Protein AF-A0A0U5F5J5-F1 (afdb_monomer_lite)

Structure (mmCIF, N/CA/C/O backbone):
data_AF-A0A0U5F5J5-F1
#
_entry.id   AF-A0A0U5F5J5-F1
#
loop_
_atom_site.group_PDB
_atom_site.id
_atom_site.type_symbol
_atom_site.label_atom_id
_atom_site.label_alt_id
_atom_site.label_comp_id
_atom_site.label_asym_id
_atom_site.label_entity_id
_atom_site.label_seq_id
_atom_site.pdbx_PDB_ins_code
_atom_site.Cartn_x
_atom_site.Cartn_y
_atom_site.Cartn_z
_atom_site.occupancy
_atom_site.B_iso_or_equiv
_atom_site.auth_seq_id
_atom_site.auth_comp_id
_atom_site.auth_asym_id
_atom_site.auth_atom_id
_atom_site.pdbx_PDB_model_num
ATOM 1 N N . MET A 1 1 ? -34.238 8.893 66.573 1.00 56.16 1 MET A N 1
ATOM 2 C CA . MET A 1 1 ? -34.706 8.486 65.227 1.00 56.16 1 MET A CA 1
ATOM 3 C C . MET A 1 1 ? -33.582 7.727 64.537 1.00 56.16 1 MET A C 1
ATOM 5 O O . MET A 1 1 ? -32.448 8.176 64.627 1.00 56.16 1 MET A O 1
ATOM 9 N N . SER A 1 2 ? -33.858 6.569 63.929 1.00 72.31 2 SER A N 1
ATOM 10 C CA . SER A 1 2 ? -32.829 5.744 63.277 1.00 72.31 2 SER A CA 1
ATOM 11 C C . SER A 1 2 ? -32.601 6.201 61.834 1.00 72.31 2 SER A C 1
ATOM 13 O O . SER A 1 2 ? -33.531 6.196 61.030 1.00 72.31 2 SER A O 1
ATOM 15 N N . TYR A 1 3 ? -31.365 6.581 61.506 1.00 81.81 3 TYR A N 1
ATOM 16 C CA . TYR A 1 3 ? -30.938 6.993 60.159 1.00 81.81 3 TYR A CA 1
ATOM 17 C C . TYR A 1 3 ? -30.636 5.810 59.223 1.00 81.81 3 TYR A C 1
ATOM 19 O O . TYR A 1 3 ? -30.346 6.007 58.043 1.00 81.81 3 TYR A O 1
ATOM 27 N N . LEU A 1 4 ? -30.736 4.577 59.726 1.00 81.62 4 LEU A N 1
ATOM 28 C CA . LEU A 1 4 ? -30.431 3.342 59.000 1.00 81.62 4 LEU A CA 1
ATOM 29 C C . LEU A 1 4 ? -31.146 3.222 57.633 1.00 81.62 4 LEU A C 1
ATOM 31 O O . LEU A 1 4 ? -30.478 2.894 56.651 1.00 81.62 4 LEU A O 1
ATOM 35 N N . PRO A 1 5 ? -32.451 3.551 57.497 1.00 85.19 5 PRO A N 1
ATOM 36 C CA . PRO A 1 5 ? -33.140 3.465 56.207 1.00 85.19 5 PRO A CA 1
ATOM 37 C C . PRO A 1 5 ? -32.611 4.481 55.185 1.00 85.19 5 PRO A C 1
ATOM 39 O O . PRO A 1 5 ? -32.611 4.219 53.983 1.00 85.19 5 PRO A O 1
ATOM 42 N N . LEU A 1 6 ? -32.153 5.643 55.661 1.00 86.12 6 LEU A N 1
ATOM 43 C CA . LEU A 1 6 ? -31.607 6.707 54.822 1.00 86.12 6 LEU A CA 1
ATOM 44 C C . LEU A 1 6 ? -30.232 6.307 54.265 1.00 86.12 6 LEU A C 1
ATOM 46 O O . LEU A 1 6 ? -29.970 6.480 53.077 1.00 86.12 6 LEU A O 1
ATOM 50 N N . ILE A 1 7 ? -29.391 5.706 55.114 1.00 88.06 7 ILE A N 1
ATOM 51 C CA . ILE A 1 7 ? -28.057 5.208 54.747 1.00 88.06 7 ILE A CA 1
ATOM 52 C C . ILE A 1 7 ? -28.166 4.098 53.695 1.00 88.06 7 ILE A C 1
ATOM 54 O O . ILE A 1 7 ? -27.463 4.134 52.689 1.00 88.06 7 ILE A O 1
ATOM 58 N N . ILE A 1 8 ? -29.094 3.151 53.869 1.00 89.00 8 ILE A N 1
ATOM 59 C CA . ILE A 1 8 ? -29.305 2.055 52.907 1.00 89.00 8 ILE A CA 1
ATOM 60 C C . ILE A 1 8 ? -29.729 2.593 51.533 1.00 89.00 8 ILE A C 1
ATOM 62 O O . ILE A 1 8 ? -29.222 2.134 50.506 1.00 89.00 8 ILE A O 1
ATOM 66 N N . ARG A 1 9 ? -30.619 3.596 51.488 1.00 86.56 9 ARG A N 1
ATOM 67 C CA . ARG A 1 9 ? -31.024 4.248 50.229 1.00 86.56 9 ARG A CA 1
ATOM 68 C C . ARG A 1 9 ? -29.855 4.954 49.549 1.00 86.56 9 ARG A C 1
ATOM 70 O O . ARG A 1 9 ? -29.714 4.848 48.334 1.00 86.56 9 ARG A O 1
ATOM 77 N N . PHE A 1 10 ? -29.007 5.623 50.324 1.00 90.25 10 PHE A N 1
ATOM 78 C CA . PHE A 1 10 ? -27.823 6.301 49.804 1.00 90.25 10 PHE A CA 1
ATOM 79 C C . PHE A 1 10 ? -26.806 5.313 49.216 1.00 90.25 10 PHE A C 1
ATOM 81 O O . PHE A 1 10 ? -26.347 5.508 48.093 1.00 90.25 10 PHE A O 1
ATOM 88 N N . ILE A 1 11 ? -26.524 4.210 49.918 1.00 91.38 11 ILE A N 1
ATOM 89 C CA . ILE A 1 11 ? -25.651 3.136 49.420 1.00 91.38 11 ILE A CA 1
ATOM 90 C C . ILE A 1 11 ? -26.229 2.533 48.135 1.00 91.38 11 ILE A C 1
ATOM 92 O O . ILE A 1 11 ? -25.513 2.381 47.147 1.00 91.38 11 ILE A O 1
ATOM 96 N N . SER A 1 12 ? -27.532 2.244 48.110 1.00 90.12 12 SER A N 1
ATOM 97 C CA . SER A 1 12 ? -28.202 1.678 46.930 1.00 90.12 12 SER A CA 1
ATOM 98 C C . SER A 1 12 ? -28.091 2.605 45.715 1.00 90.12 12 SER A C 1
ATOM 100 O O . SER A 1 12 ? -27.769 2.151 44.617 1.00 90.12 12 SER A O 1
ATOM 102 N N . LEU A 1 13 ? -28.279 3.913 45.919 1.00 92.56 13 LEU A N 1
ATOM 103 C CA . LEU A 1 13 ? -28.124 4.927 44.876 1.00 92.56 13 LEU A CA 1
ATOM 104 C C . LEU A 1 13 ? -26.679 4.996 44.355 1.00 92.56 13 LEU A C 1
ATOM 106 O O . LEU A 1 13 ? -26.462 4.983 43.146 1.00 92.56 13 LEU A O 1
ATOM 110 N N . LEU A 1 14 ? -25.689 5.016 45.252 1.00 92.56 14 LEU A N 1
ATOM 111 C CA . LEU A 1 14 ? -24.262 5.016 44.898 1.00 92.56 14 LEU A CA 1
ATOM 112 C C . LEU A 1 14 ? -23.861 3.776 44.097 1.00 92.56 14 LEU A C 1
ATOM 114 O O . LEU A 1 14 ? -23.103 3.869 43.129 1.00 92.56 14 LEU A O 1
ATOM 118 N N . THR A 1 15 ? -24.401 2.622 44.479 1.00 92.44 15 THR A N 1
ATOM 119 C CA . THR A 1 15 ? -24.142 1.355 43.792 1.00 92.44 15 THR A CA 1
ATOM 120 C C . THR A 1 15 ? -24.743 1.381 42.387 1.00 92.44 15 THR A C 1
ATOM 122 O O . THR A 1 15 ? -24.053 1.062 41.421 1.00 92.44 15 THR A O 1
ATOM 125 N N . ALA A 1 16 ? -25.987 1.850 42.244 1.00 90.50 16 ALA A N 1
ATOM 126 C CA . ALA A 1 16 ? -26.649 1.989 40.947 1.00 90.50 16 ALA A CA 1
ATOM 127 C C . ALA A 1 16 ? -25.906 2.956 40.008 1.00 90.50 16 ALA A C 1
ATOM 129 O O . ALA A 1 16 ? -25.679 2.629 38.842 1.00 90.50 16 ALA A O 1
ATOM 130 N N . LEU A 1 17 ? -25.464 4.110 40.520 1.00 90.81 17 LEU A N 1
ATOM 131 C CA . LEU A 1 17 ? -24.664 5.077 39.760 1.00 90.81 17 LEU A CA 1
ATOM 132 C C . LEU A 1 17 ? -23.325 4.483 39.310 1.00 90.81 17 LEU A C 1
ATOM 134 O O . LEU A 1 17 ? -22.920 4.673 38.164 1.00 90.81 17 LEU A O 1
ATOM 138 N N . SER A 1 18 ? -22.662 3.727 40.187 1.00 90.12 18 SER A N 1
ATOM 139 C CA . SER A 1 18 ? -21.394 3.065 39.865 1.00 90.12 18 SER A CA 1
ATOM 140 C C . SER A 1 18 ? -21.578 2.018 38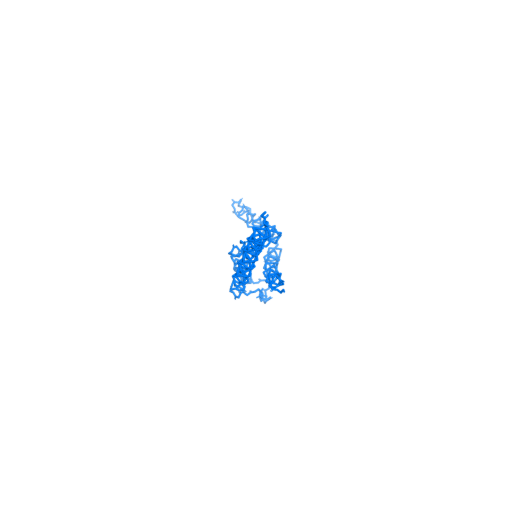.765 1.00 90.12 18 SER A C 1
ATOM 142 O O . SER A 1 18 ? -20.840 2.029 37.782 1.00 90.12 18 SER A O 1
ATOM 144 N N . VAL A 1 19 ? -22.597 1.156 38.873 1.00 91.94 19 VAL A N 1
ATOM 145 C CA . VAL A 1 19 ? -22.911 0.140 37.851 1.00 91.94 19 VAL A CA 1
ATOM 146 C C . VAL A 1 19 ? -23.254 0.792 36.510 1.00 91.94 19 VAL A C 1
ATOM 148 O O . VAL A 1 19 ? -22.734 0.364 35.480 1.00 91.94 19 VAL A O 1
ATOM 151 N N . ALA A 1 20 ? -24.057 1.859 36.508 1.00 86.94 20 ALA A N 1
ATOM 152 C CA . ALA A 1 20 ? -24.380 2.603 35.292 1.00 86.94 20 ALA A CA 1
ATOM 153 C C . ALA A 1 20 ? -23.128 3.222 34.642 1.00 86.94 20 ALA A C 1
ATOM 155 O O . ALA A 1 20 ? -22.951 3.133 33.426 1.00 86.94 20 ALA A O 1
ATOM 156 N N . PHE A 1 21 ? -22.223 3.792 35.444 1.00 90.00 21 PHE A N 1
ATOM 157 C CA . PHE A 1 21 ? -20.965 4.359 34.958 1.00 90.00 21 PHE A CA 1
ATOM 158 C C . PHE A 1 21 ? -20.034 3.293 34.357 1.00 90.00 21 PHE A C 1
ATOM 160 O O . PHE A 1 21 ? -19.502 3.484 33.259 1.00 90.00 21 PHE A O 1
ATOM 167 N N . PHE A 1 22 ? -19.864 2.152 35.034 1.00 88.69 22 PHE A N 1
ATOM 168 C CA . PHE A 1 22 ? -19.080 1.030 34.508 1.00 88.69 22 PHE A CA 1
ATOM 169 C C . PHE A 1 22 ? -19.696 0.455 33.229 1.00 88.69 22 PHE A C 1
ATOM 171 O O . PHE A 1 22 ? -18.969 0.241 32.258 1.00 88.69 22 PHE A O 1
ATOM 178 N N . GLY A 1 23 ? -21.021 0.283 33.190 1.00 80.25 23 GLY A N 1
ATOM 179 C CA . GLY A 1 23 ? -21.747 -0.168 32.002 1.00 80.25 23 GLY A CA 1
ATOM 180 C C . GLY A 1 23 ? -21.553 0.766 30.806 1.00 80.25 23 GLY A C 1
ATOM 181 O O . GLY A 1 23 ? -21.238 0.306 29.710 1.00 80.25 23 GLY A O 1
ATOM 182 N N . TYR A 1 24 ? -21.633 2.083 31.019 1.00 87.69 24 TYR A N 1
ATOM 183 C CA . TYR A 1 24 ? -21.380 3.081 29.976 1.00 87.69 24 TYR A CA 1
ATOM 184 C C . TYR A 1 24 ? -19.940 3.026 29.440 1.00 87.69 24 TYR A C 1
ATOM 186 O O . TYR A 1 24 ? -19.724 3.009 28.224 1.00 87.69 24 TYR A O 1
ATOM 194 N N . LYS A 1 25 ? -18.938 2.956 30.330 1.00 83.38 25 LYS A N 1
ATOM 195 C CA . LYS A 1 25 ? -17.522 2.870 29.934 1.00 83.38 25 LYS A CA 1
ATOM 196 C C . LYS A 1 25 ? -17.232 1.585 29.154 1.00 83.38 25 LYS A C 1
ATOM 198 O O . LYS A 1 25 ? -16.526 1.629 28.148 1.00 83.38 25 LYS A O 1
ATOM 203 N N . PHE A 1 26 ? -17.794 0.463 29.598 1.00 80.75 26 PHE A N 1
ATOM 204 C CA . PHE A 1 26 ? -17.665 -0.829 28.930 1.00 80.75 26 PHE A CA 1
ATOM 205 C C . PHE A 1 26 ? -18.319 -0.819 27.541 1.00 80.75 26 PHE A C 1
ATOM 207 O O . PHE A 1 26 ? -17.667 -1.188 26.567 1.00 80.75 26 PHE A O 1
ATOM 214 N N . SER A 1 27 ? -19.546 -0.296 27.424 1.00 80.81 27 SER A N 1
ATOM 215 C CA . SER A 1 27 ? -20.247 -0.147 26.140 1.00 80.81 27 SER A CA 1
ATOM 216 C C . SER A 1 27 ? -19.426 0.658 25.133 1.00 80.81 27 SER A C 1
ATOM 218 O O . SER A 1 27 ? -19.235 0.224 23.999 1.00 80.81 27 SER A O 1
ATOM 220 N N . ARG A 1 28 ? -18.859 1.797 25.558 1.00 83.06 28 ARG A N 1
ATOM 221 C CA . ARG A 1 28 ? -18.000 2.611 24.686 1.00 83.06 28 ARG A CA 1
ATOM 222 C C . ARG A 1 28 ? -16.719 1.904 24.263 1.00 83.06 28 ARG A C 1
ATOM 224 O O . ARG A 1 28 ? -16.259 2.126 23.147 1.00 83.06 28 ARG A O 1
ATOM 231 N N . ASN A 1 29 ? -16.119 1.099 25.133 1.00 82.06 29 ASN A N 1
ATOM 232 C CA . ASN A 1 29 ? -14.936 0.328 24.762 1.00 82.06 29 ASN A CA 1
ATOM 233 C C . ASN A 1 29 ? -15.278 -0.741 23.717 1.00 82.06 29 ASN A C 1
ATOM 235 O O . ASN A 1 29 ? -14.578 -0.827 22.713 1.00 82.06 29 ASN A O 1
ATOM 239 N N . ILE A 1 30 ? -16.396 -1.456 23.882 1.00 79.31 30 ILE A N 1
ATOM 240 C CA . ILE A 1 30 ? -16.870 -2.427 22.884 1.00 79.31 30 ILE A CA 1
ATOM 241 C C . ILE A 1 30 ? -17.160 -1.746 21.542 1.00 79.31 30 ILE A C 1
ATOM 243 O O . ILE A 1 30 ? -16.780 -2.262 20.495 1.00 79.31 30 ILE A O 1
ATOM 247 N N . GLU A 1 31 ? -17.835 -0.594 21.540 1.00 81.69 31 GLU A N 1
ATOM 248 C CA . GLU A 1 31 ? -18.119 0.147 20.303 1.00 81.69 31 GLU A CA 1
ATOM 249 C C . GLU A 1 31 ? -16.841 0.589 19.586 1.00 81.69 31 GLU A C 1
ATOM 251 O O . GLU A 1 31 ? -16.747 0.466 18.365 1.00 81.69 31 GLU A O 1
ATOM 256 N N . LYS A 1 32 ? -15.834 1.053 20.335 1.00 80.69 32 LYS A N 1
ATOM 257 C CA . LYS A 1 32 ? -14.522 1.408 19.779 1.00 80.69 32 LYS A CA 1
ATOM 258 C C . LYS A 1 32 ? -13.814 0.203 19.170 1.00 80.69 32 LYS A C 1
ATOM 260 O O . LYS A 1 32 ? -13.248 0.332 18.087 1.00 80.69 32 LYS A O 1
ATOM 265 N N . GLU A 1 33 ? -13.852 -0.949 19.833 1.00 81.44 33 GLU A N 1
ATOM 266 C CA . GLU A 1 33 ? -13.268 -2.183 19.302 1.00 81.44 33 GLU A CA 1
ATOM 267 C C . GLU A 1 33 ? -13.990 -2.639 18.035 1.00 81.44 33 GLU A C 1
ATOM 269 O O . GLU A 1 33 ? -13.337 -2.872 17.023 1.00 81.44 33 GLU A O 1
ATOM 274 N N . LYS A 1 34 ? -15.329 -2.640 18.024 1.00 82.94 34 LYS A N 1
ATOM 275 C CA . LYS A 1 34 ? -16.122 -2.952 16.823 1.00 82.94 34 LYS A CA 1
ATOM 276 C C . LYS A 1 34 ? -15.795 -2.019 15.657 1.00 82.94 34 LYS A C 1
ATOM 278 O O . LYS A 1 34 ? -15.620 -2.489 14.535 1.00 82.94 34 LYS A O 1
ATOM 283 N N . ALA A 1 35 ? -15.688 -0.714 15.914 1.00 78.75 35 ALA A N 1
ATOM 284 C CA . ALA A 1 35 ? -15.321 0.268 14.896 1.00 78.75 35 ALA A CA 1
ATOM 285 C C . ALA A 1 35 ? -13.895 0.037 14.364 1.00 78.75 35 ALA A C 1
ATOM 287 O O . ALA A 1 35 ? -13.676 0.086 13.155 1.00 78.75 35 ALA A O 1
ATOM 288 N N . LYS A 1 36 ? -12.940 -0.275 15.249 1.00 82.50 36 LYS A N 1
ATOM 289 C CA . LYS A 1 36 ? -11.560 -0.621 14.879 1.00 82.50 36 LYS A CA 1
ATOM 290 C C . LYS A 1 36 ? -11.517 -1.880 14.007 1.00 82.50 36 LYS A C 1
ATOM 292 O O . LYS A 1 36 ? -10.903 -1.855 12.947 1.00 82.50 36 LYS A O 1
ATOM 297 N N . THR A 1 37 ? -12.194 -2.952 14.410 1.00 83.81 37 THR A N 1
ATOM 298 C CA . THR A 1 37 ? -12.285 -4.206 13.647 1.00 83.81 37 THR A CA 1
ATOM 299 C C . THR A 1 37 ? -12.921 -3.983 12.275 1.00 83.81 37 THR A C 1
ATOM 301 O O . THR A 1 37 ? -12.405 -4.473 11.274 1.00 83.81 37 THR A O 1
ATOM 304 N N . ALA A 1 38 ? -14.004 -3.202 12.200 1.00 82.81 38 ALA A N 1
ATOM 305 C CA . ALA A 1 38 ? -14.648 -2.858 10.933 1.00 82.81 38 ALA A CA 1
ATOM 306 C C . ALA A 1 38 ? -13.707 -2.081 9.999 1.00 82.81 38 ALA A C 1
ATOM 308 O O . ALA A 1 38 ? -13.626 -2.399 8.814 1.00 82.81 38 ALA A O 1
ATOM 309 N N . TYR A 1 39 ? -12.957 -1.113 10.535 1.00 85.06 39 TYR A N 1
ATOM 310 C CA . TYR A 1 39 ? -11.953 -0.371 9.773 1.00 85.06 39 TYR A CA 1
ATOM 311 C C . TYR A 1 39 ? -10.828 -1.277 9.258 1.00 85.06 39 TYR A C 1
ATOM 313 O O . TYR A 1 39 ? -10.471 -1.203 8.085 1.00 85.06 39 TYR A O 1
ATOM 321 N N . ILE A 1 40 ? -10.295 -2.163 10.105 1.00 85.19 40 ILE A N 1
ATOM 322 C CA . ILE A 1 40 ? -9.235 -3.099 9.710 1.00 85.19 40 ILE A CA 1
ATOM 323 C C . ILE A 1 40 ? -9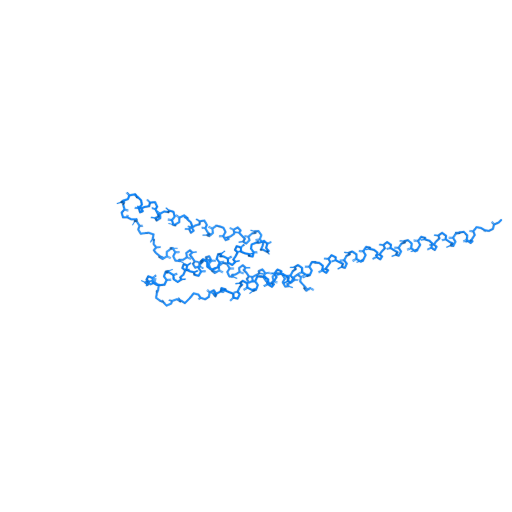.731 -4.045 8.607 1.00 85.19 40 ILE A C 1
ATOM 325 O O . ILE A 1 40 ? -9.040 -4.228 7.608 1.00 85.19 40 ILE A O 1
ATOM 329 N N . ASN A 1 41 ? -10.948 -4.584 8.734 1.00 86.94 41 ASN A N 1
ATOM 330 C CA . ASN A 1 41 ? -11.556 -5.422 7.697 1.00 86.94 41 ASN A CA 1
ATOM 331 C C . ASN A 1 41 ? -11.737 -4.667 6.375 1.00 86.94 41 ASN A C 1
ATOM 333 O O . ASN A 1 41 ? -11.410 -5.200 5.316 1.00 86.94 41 ASN A O 1
ATOM 337 N N . TYR A 1 42 ? -12.210 -3.420 6.430 1.00 88.06 42 TYR A N 1
ATOM 338 C CA . TYR A 1 42 ? -12.322 -2.559 5.254 1.00 88.06 42 TYR A CA 1
ATOM 339 C C . TYR A 1 42 ? -10.958 -2.319 4.585 1.00 88.06 42 TYR A C 1
ATOM 341 O O . TYR A 1 42 ? -10.838 -2.447 3.365 1.00 88.06 42 TYR A O 1
ATOM 349 N N . ALA A 1 43 ? -9.920 -2.017 5.370 1.00 82.88 43 ALA A N 1
ATOM 350 C CA . ALA A 1 43 ? -8.570 -1.789 4.863 1.00 82.88 43 ALA A CA 1
ATOM 351 C C . ALA A 1 43 ? -7.993 -3.047 4.194 1.00 82.88 43 ALA A C 1
ATOM 353 O O . ALA A 1 43 ? -7.499 -2.963 3.072 1.00 82.88 43 ALA A O 1
ATOM 354 N N . ILE A 1 44 ? -8.125 -4.219 4.828 1.00 87.94 44 ILE A N 1
ATOM 355 C CA . ILE A 1 44 ? -7.694 -5.502 4.247 1.00 87.94 44 ILE A CA 1
ATOM 356 C C . ILE A 1 44 ? -8.408 -5.758 2.922 1.00 87.94 44 ILE A C 1
ATOM 358 O O . ILE A 1 44 ? -7.752 -6.097 1.940 1.00 87.94 44 ILE A O 1
ATOM 362 N N . GLN A 1 45 ? -9.731 -5.589 2.889 1.00 87.75 45 GLN A N 1
ATOM 363 C CA . GLN A 1 45 ? -10.525 -5.830 1.688 1.00 87.75 45 GLN A CA 1
ATOM 364 C C . GLN A 1 45 ? -10.089 -4.906 0.545 1.00 87.75 45 GLN A C 1
ATOM 366 O O . GLN A 1 45 ? -9.821 -5.377 -0.554 1.00 87.75 45 GLN A O 1
ATOM 371 N N . THR A 1 46 ? -9.919 -3.615 0.836 1.00 85.88 46 THR A N 1
ATOM 372 C CA . THR A 1 46 ? -9.475 -2.613 -0.144 1.00 85.88 46 THR A CA 1
ATOM 373 C C . THR A 1 46 ? -8.095 -2.956 -0.710 1.00 85.88 46 THR A C 1
ATOM 375 O O . THR A 1 46 ? -7.896 -2.916 -1.924 1.00 85.88 46 THR A O 1
ATOM 378 N N . ILE A 1 47 ? -7.145 -3.344 0.151 1.00 84.94 47 ILE A N 1
ATOM 379 C CA . ILE A 1 47 ? -5.799 -3.738 -0.286 1.00 84.94 47 ILE A CA 1
ATOM 380 C C . ILE A 1 47 ? -5.858 -5.024 -1.113 1.00 84.94 47 ILE A C 1
ATOM 382 O O . ILE A 1 47 ? -5.219 -5.101 -2.156 1.00 84.94 47 ILE A O 1
ATOM 386 N N . MET A 1 48 ? -6.631 -6.025 -0.686 1.00 84.12 48 MET A N 1
ATOM 387 C CA . MET A 1 48 ? -6.767 -7.291 -1.409 1.00 84.12 48 MET A CA 1
ATOM 388 C C . MET A 1 48 ? -7.434 -7.136 -2.776 1.00 84.12 48 MET A C 1
ATOM 390 O O . MET A 1 48 ? -7.042 -7.830 -3.714 1.00 84.12 48 MET A O 1
ATOM 394 N N . ASP A 1 49 ? -8.434 -6.267 -2.893 1.00 85.69 49 ASP A N 1
ATOM 395 C CA . ASP A 1 49 ? -9.135 -6.030 -4.154 1.00 85.69 49 ASP A CA 1
ATOM 396 C C . ASP A 1 49 ? -8.202 -5.368 -5.170 1.00 85.69 49 ASP A C 1
ATOM 398 O O . ASP A 1 49 ? -8.096 -5.836 -6.302 1.00 85.69 49 ASP A O 1
ATOM 402 N N . GLU A 1 50 ? -7.437 -4.356 -4.756 1.00 82.81 50 GLU A N 1
ATOM 403 C CA . GLU A 1 50 ? -6.407 -3.762 -5.615 1.00 82.81 50 GLU A CA 1
ATOM 404 C C . GLU A 1 50 ? -5.268 -4.752 -5.905 1.00 82.81 50 GLU A C 1
ATOM 406 O O . GLU A 1 50 ? -4.809 -4.834 -7.041 1.00 82.81 50 GLU A O 1
ATOM 411 N N . TYR A 1 51 ? -4.872 -5.576 -4.929 1.00 78.12 51 TYR A N 1
ATOM 412 C CA . TYR A 1 51 ? -3.822 -6.583 -5.098 1.00 78.12 51 TYR A CA 1
ATOM 413 C C . TYR A 1 51 ? -4.182 -7.689 -6.091 1.00 78.12 51 TYR A C 1
ATOM 415 O O . TYR A 1 51 ? -3.329 -8.134 -6.844 1.00 78.12 51 TYR A O 1
ATOM 423 N N . LYS A 1 52 ? -5.446 -8.120 -6.150 1.00 76.50 52 LYS A N 1
ATOM 424 C CA . LYS A 1 52 ? -5.910 -9.075 -7.173 1.00 76.50 52 LYS A CA 1
ATOM 425 C C . LYS A 1 52 ? -5.947 -8.468 -8.573 1.00 76.50 52 LYS A C 1
ATOM 427 O O . LYS A 1 52 ? -5.844 -9.201 -9.553 1.00 76.50 52 LYS A O 1
ATOM 432 N N . ASN A 1 53 ? -6.138 -7.154 -8.660 1.00 70.69 53 ASN A N 1
ATOM 433 C CA . ASN A 1 53 ? -6.263 -6.448 -9.929 1.00 70.69 53 ASN A CA 1
ATO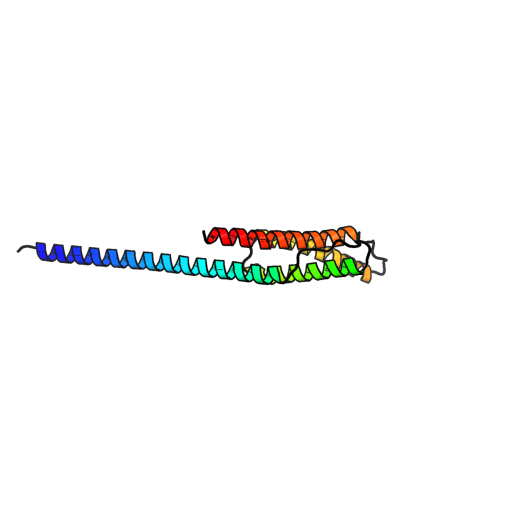M 434 C C . ASN A 1 53 ? -4.911 -6.173 -10.598 1.00 70.69 53 ASN A C 1
ATOM 436 O O . ASN A 1 53 ? -4.900 -5.837 -11.783 1.00 70.69 53 ASN A O 1
ATOM 440 N N . TYR A 1 54 ? -3.789 -6.319 -9.884 1.00 67.38 54 TYR A N 1
ATOM 441 C CA . TYR A 1 54 ? -2.456 -6.219 -10.473 1.00 67.38 54 TYR A CA 1
ATOM 442 C C . TYR A 1 54 ? -1.697 -7.545 -10.301 1.00 67.38 54 TYR A C 1
ATOM 444 O O . TYR A 1 54 ? -1.573 -8.074 -9.202 1.00 67.38 54 TYR A O 1
ATOM 452 N N . ASP A 1 55 ? -1.184 -8.102 -11.400 1.00 66.12 55 ASP A N 1
ATOM 453 C CA . ASP A 1 55 ? -0.350 -9.306 -11.353 1.00 66.12 55 ASP A CA 1
ATOM 454 C C . ASP A 1 55 ? 1.134 -8.908 -11.219 1.00 66.12 55 ASP A C 1
ATOM 456 O O . ASP A 1 55 ? 1.715 -8.388 -12.188 1.00 66.12 55 ASP A O 1
ATOM 460 N N . PRO A 1 56 ? 1.766 -9.154 -10.054 1.00 64.88 56 PRO A N 1
ATOM 461 C CA . PRO A 1 56 ? 3.171 -8.832 -9.805 1.00 64.88 56 PRO A CA 1
ATOM 462 C C . PRO A 1 56 ? 4.136 -9.653 -10.670 1.00 64.88 56 PRO A C 1
ATOM 464 O O . PRO A 1 56 ? 5.290 -9.256 -10.814 1.00 64.88 56 PRO A O 1
ATOM 467 N N . ASN A 1 57 ? 3.700 -10.778 -11.257 1.00 67.44 57 ASN A N 1
ATOM 468 C CA . ASN A 1 57 ? 4.584 -11.662 -12.012 1.00 67.44 57 ASN A CA 1
ATOM 469 C C . ASN A 1 57 ? 5.008 -11.015 -13.327 1.00 67.44 57 ASN A C 1
ATOM 471 O O . ASN A 1 57 ? 4.293 -11.046 -14.328 1.00 67.44 57 ASN A O 1
ATOM 475 N N . ILE A 1 58 ? 6.183 -10.405 -13.355 1.00 62.22 58 ILE A N 1
ATOM 476 C CA . ILE A 1 58 ? 6.790 -9.940 -14.599 1.00 62.22 58 ILE A CA 1
ATOM 477 C C . ILE A 1 58 ? 7.325 -11.177 -15.332 1.00 62.22 58 ILE A C 1
ATOM 479 O O . ILE A 1 58 ? 8.256 -11.827 -14.864 1.00 62.22 58 ILE A O 1
ATOM 483 N N . PHE A 1 59 ? 6.729 -11.526 -16.475 1.00 58.12 59 PHE A N 1
ATOM 484 C CA . PHE A 1 59 ? 7.267 -12.576 -17.341 1.00 58.12 59 PHE A CA 1
ATOM 485 C C . PHE A 1 59 ? 8.616 -12.111 -17.902 1.00 58.12 59 PHE A C 1
ATOM 487 O O . PHE A 1 59 ? 8.676 -11.122 -18.626 1.00 58.12 59 PHE A O 1
ATOM 494 N N . LEU A 1 60 ? 9.694 -12.817 -17.553 1.00 54.94 60 LEU A N 1
ATOM 495 C CA . LEU A 1 60 ? 11.083 -12.475 -17.897 1.00 54.94 60 LEU A CA 1
ATOM 496 C C . LEU A 1 60 ? 11.488 -12.866 -19.334 1.00 54.94 60 LEU A C 1
ATOM 498 O O . LEU A 1 60 ? 12.676 -12.889 -19.659 1.00 54.94 60 LEU A O 1
ATOM 502 N N . GLU A 1 61 ? 10.538 -13.191 -20.212 1.00 49.84 61 GLU A N 1
ATOM 503 C CA . GLU A 1 61 ? 10.864 -13.627 -21.569 1.00 49.84 61 GLU A CA 1
ATOM 504 C C . GLU A 1 61 ? 11.322 -12.440 -22.442 1.00 49.84 61 GLU A C 1
ATOM 506 O O . GLU A 1 61 ? 10.543 -11.594 -22.877 1.00 49.84 61 GLU A O 1
ATOM 511 N N . SER A 1 62 ? 12.631 -12.418 -22.721 1.00 54.75 62 SER A N 1
ATOM 512 C CA . SER A 1 62 ? 13.364 -11.524 -23.637 1.00 54.75 62 SER A CA 1
ATOM 513 C C . SER A 1 62 ? 13.525 -10.051 -23.204 1.00 54.75 62 SER A C 1
ATOM 515 O O . SER A 1 62 ? 12.913 -9.133 -23.741 1.00 54.75 62 SER A O 1
ATOM 517 N N . GLN A 1 63 ? 14.485 -9.801 -22.305 1.00 55.84 63 GLN A N 1
ATOM 518 C CA . GLN A 1 63 ? 14.859 -8.459 -21.814 1.00 55.84 63 GLN A CA 1
ATOM 519 C C . GLN A 1 63 ? 15.310 -7.448 -22.895 1.00 55.84 63 GLN A C 1
ATOM 521 O O . GLN A 1 63 ? 15.353 -6.253 -22.620 1.00 55.84 63 GLN A O 1
ATOM 526 N N . ASN A 1 64 ? 15.613 -7.898 -24.119 1.00 55.97 64 ASN A N 1
ATOM 527 C CA . ASN A 1 64 ? 16.086 -7.052 -25.225 1.00 55.97 64 ASN A CA 1
ATOM 528 C C . ASN A 1 64 ? 14.990 -6.630 -26.218 1.00 55.97 64 ASN A C 1
ATOM 530 O O . ASN A 1 64 ? 15.297 -5.992 -27.225 1.00 55.97 64 ASN A O 1
ATOM 534 N N . ASN A 1 65 ? 13.727 -6.989 -25.981 1.00 64.69 65 ASN A N 1
ATOM 535 C CA . ASN A 1 65 ? 12.642 -6.658 -26.898 1.00 64.69 65 ASN A CA 1
ATOM 536 C C . ASN A 1 65 ? 11.931 -5.358 -26.476 1.00 64.69 65 ASN A C 1
ATOM 538 O O . ASN A 1 65 ? 11.616 -5.167 -25.302 1.00 64.69 65 ASN A O 1
ATOM 542 N N . SER A 1 66 ? 11.624 -4.469 -27.429 1.00 68.06 66 SER A N 1
ATOM 543 C CA . SER A 1 66 ? 10.852 -3.234 -27.177 1.00 68.06 66 SER A CA 1
ATOM 544 C C . SER A 1 66 ? 9.526 -3.523 -26.461 1.00 68.06 66 SER A C 1
ATOM 546 O O . SER A 1 66 ? 9.080 -2.746 -25.613 1.00 68.06 66 SER A O 1
ATOM 548 N N . ASP A 1 67 ? 8.924 -4.671 -26.764 1.00 72.00 67 ASP A N 1
ATOM 549 C CA . ASP A 1 67 ? 7.665 -5.115 -26.173 1.00 72.00 67 ASP A CA 1
ATOM 550 C C . ASP A 1 67 ? 7.803 -5.507 -24.695 1.00 72.00 67 ASP A C 1
ATOM 552 O O . ASP A 1 67 ? 6.871 -5.299 -23.915 1.00 72.00 67 ASP A O 1
ATOM 556 N N . TYR A 1 68 ? 8.977 -5.990 -24.275 1.00 76.56 68 TYR A N 1
ATOM 557 C CA . TYR A 1 68 ? 9.261 -6.284 -22.870 1.00 76.56 68 TYR A CA 1
ATOM 558 C C . TYR A 1 68 ? 9.305 -4.998 -22.037 1.00 76.56 68 TYR A C 1
ATOM 560 O O . TYR A 1 68 ? 8.653 -4.917 -20.998 1.00 76.56 68 TYR A O 1
ATOM 568 N N . ILE A 1 69 ? 9.985 -3.956 -22.527 1.00 76.19 69 ILE A N 1
ATOM 569 C CA . ILE A 1 69 ? 10.060 -2.655 -21.841 1.00 76.19 69 ILE A CA 1
ATOM 570 C C . ILE A 1 69 ? 8.659 -2.060 -21.666 1.00 76.19 69 ILE A C 1
ATOM 572 O O . ILE A 1 69 ? 8.277 -1.699 -20.554 1.00 76.19 69 ILE A O 1
ATOM 576 N N . LYS A 1 70 ? 7.852 -2.049 -22.736 1.00 76.88 70 LYS A N 1
ATOM 577 C CA . LYS A 1 70 ? 6.455 -1.581 -22.686 1.00 76.88 70 LYS A CA 1
ATOM 578 C C . LYS A 1 70 ? 5.605 -2.386 -21.699 1.00 76.88 70 LYS A C 1
ATOM 580 O O . LYS A 1 70 ? 4.743 -1.823 -21.025 1.00 76.88 70 LYS A O 1
ATOM 585 N N . SER A 1 71 ? 5.830 -3.697 -21.610 1.00 81.31 71 SER A N 1
ATOM 586 C CA . SER A 1 71 ? 5.141 -4.569 -20.652 1.00 81.31 71 SER A CA 1
ATOM 587 C C . SER A 1 71 ? 5.490 -4.208 -19.204 1.00 81.31 71 SER A C 1
ATOM 589 O O . SER A 1 71 ? 4.592 -4.022 -18.380 1.00 81.31 71 SER A O 1
ATOM 591 N N . VAL A 1 72 ? 6.779 -4.030 -18.899 1.00 81.56 72 VAL A N 1
ATOM 592 C CA . VAL A 1 72 ? 7.250 -3.628 -17.564 1.00 81.56 72 VAL A CA 1
ATOM 593 C C . VAL A 1 72 ? 6.722 -2.240 -17.188 1.00 81.56 72 VAL A C 1
ATOM 595 O O . VAL A 1 72 ? 6.210 -2.062 -16.085 1.00 81.56 72 VAL A O 1
ATOM 598 N N . GLU A 1 73 ? 6.756 -1.269 -18.104 1.00 82.38 73 GLU A N 1
ATOM 599 C CA . GLU A 1 73 ? 6.189 0.070 -17.884 1.00 82.38 73 GLU A CA 1
ATOM 600 C C . GLU A 1 73 ? 4.691 0.027 -17.586 1.00 82.38 73 GLU A C 1
ATOM 602 O O . GLU A 1 73 ? 4.212 0.700 -16.669 1.00 82.38 73 GLU A O 1
ATOM 607 N N . LYS A 1 74 ? 3.939 -0.783 -18.338 1.00 84.62 74 LYS A N 1
ATOM 608 C CA . LYS A 1 74 ? 2.506 -0.967 -18.105 1.00 84.62 74 LYS A CA 1
ATOM 609 C C . LYS A 1 74 ? 2.251 -1.513 -16.699 1.00 84.62 74 LYS A C 1
ATOM 611 O O . LYS A 1 74 ? 1.453 -0.928 -15.966 1.00 84.62 74 LYS A O 1
ATOM 616 N N . LYS A 1 75 ? 2.974 -2.564 -16.296 1.00 84.88 75 LYS A N 1
ATOM 617 C CA . LYS A 1 75 ? 2.869 -3.155 -14.949 1.00 84.88 75 LYS A CA 1
ATOM 618 C C . LYS A 1 75 ? 3.264 -2.177 -13.848 1.00 84.88 75 LYS A C 1
ATOM 620 O O . LYS A 1 75 ? 2.606 -2.115 -12.813 1.00 84.88 75 LYS A O 1
ATOM 625 N N . PHE A 1 76 ? 4.294 -1.370 -14.079 1.00 87.25 76 PHE A N 1
ATOM 626 C CA . PHE A 1 76 ? 4.684 -0.311 -13.159 1.00 87.25 76 PHE A CA 1
ATOM 627 C C . PHE A 1 76 ? 3.544 0.695 -12.957 1.00 87.25 76 PHE A C 1
ATOM 629 O O . PHE A 1 76 ? 3.208 1.019 -11.819 1.00 87.25 76 PHE A O 1
ATOM 636 N N . GLN A 1 77 ? 2.904 1.161 -14.035 1.00 86.06 77 GLN A N 1
ATOM 637 C CA . GLN A 1 77 ? 1.782 2.099 -13.930 1.00 86.06 77 GLN A CA 1
ATOM 638 C C . GLN A 1 77 ? 0.564 1.472 -13.238 1.00 86.06 77 GLN A C 1
ATOM 640 O O . GLN A 1 77 ? -0.124 2.161 -12.483 1.00 86.06 77 GLN A O 1
ATOM 645 N N . GLU A 1 78 ? 0.295 0.185 -13.467 1.00 86.44 78 GLU A N 1
ATOM 646 C CA . GLU A 1 78 ? -0.754 -0.569 -12.769 1.00 86.44 78 GLU A CA 1
ATOM 647 C C . GLU A 1 78 ? -0.472 -0.648 -11.262 1.00 86.44 78 GLU A C 1
ATOM 649 O O . GLU A 1 78 ? -1.309 -0.218 -10.465 1.00 86.44 78 GLU A O 1
ATOM 654 N N . CYS A 1 79 ? 0.733 -1.078 -10.874 1.00 87.38 79 CYS A N 1
ATOM 655 C CA . CYS A 1 79 ? 1.169 -1.139 -9.478 1.00 87.38 79 CYS A CA 1
ATOM 656 C C . CYS A 1 79 ? 1.112 0.244 -8.806 1.00 87.38 79 CYS A C 1
ATOM 658 O O . CYS A 1 79 ? 0.508 0.411 -7.746 1.00 87.38 79 CYS A O 1
ATOM 660 N N . ARG A 1 80 ? 1.649 1.279 -9.462 1.00 87.50 80 ARG A N 1
ATOM 661 C CA . ARG A 1 80 ? 1.634 2.661 -8.961 1.00 87.50 80 ARG A CA 1
ATOM 662 C C . ARG A 1 80 ? 0.213 3.178 -8.729 1.00 87.50 80 ARG A C 1
ATOM 664 O O . ARG A 1 80 ? -0.040 3.849 -7.729 1.00 87.50 80 ARG A O 1
ATOM 671 N N . ARG A 1 81 ? -0.731 2.866 -9.624 1.00 87.94 81 ARG A N 1
ATOM 672 C CA . ARG A 1 81 ? -2.148 3.235 -9.460 1.00 87.94 81 ARG A CA 1
ATOM 673 C C . ARG A 1 81 ? -2.798 2.498 -8.293 1.00 87.94 81 ARG A C 1
ATOM 675 O O . ARG A 1 81 ? -3.495 3.149 -7.517 1.00 87.94 81 ARG A O 1
ATOM 682 N N . ALA A 1 82 ? -2.558 1.194 -8.164 1.00 86.75 82 ALA A N 1
ATOM 683 C CA . ALA A 1 82 ? -3.063 0.394 -7.049 1.00 86.75 82 ALA A CA 1
ATOM 684 C C . ALA A 1 82 ? -2.581 0.973 -5.709 1.00 86.75 82 ALA A C 1
ATOM 686 O O . ALA A 1 82 ? -3.390 1.308 -4.845 1.00 86.75 82 ALA A O 1
ATOM 687 N N . ILE A 1 83 ? -1.274 1.227 -5.589 1.00 88.19 83 ILE A N 1
ATOM 688 C CA . ILE A 1 83 ? -0.649 1.838 -4.408 1.00 88.19 83 ILE A CA 1
ATOM 689 C C . ILE A 1 83 ? -1.255 3.200 -4.082 1.00 88.19 83 ILE A C 1
ATOM 691 O O . ILE A 1 83 ? -1.589 3.462 -2.931 1.00 88.19 83 ILE A O 1
ATOM 695 N N . MET A 1 84 ? -1.431 4.076 -5.074 1.00 86.81 84 MET A N 1
ATOM 696 C CA . MET A 1 84 ? -2.030 5.392 -4.839 1.00 86.81 84 MET A CA 1
ATOM 697 C C . MET A 1 84 ? -3.448 5.296 -4.264 1.00 86.81 84 MET A C 1
ATOM 699 O O . MET A 1 84 ? -3.797 6.081 -3.383 1.00 86.81 84 MET A O 1
ATOM 703 N N . ARG A 1 85 ? -4.257 4.336 -4.728 1.00 86.06 85 ARG A N 1
ATOM 704 C CA . ARG A 1 85 ? -5.632 4.137 -4.242 1.00 86.06 85 ARG A CA 1
ATOM 705 C C . ARG A 1 85 ? -5.679 3.615 -2.814 1.00 86.06 85 ARG A C 1
ATOM 707 O O . ARG A 1 85 ? -6.560 4.014 -2.059 1.00 86.06 85 ARG A O 1
ATOM 714 N N . VAL A 1 86 ? -4.722 2.770 -2.440 1.00 88.25 86 VAL A N 1
ATOM 715 C CA . VAL A 1 86 ? -4.624 2.233 -1.077 1.00 88.25 86 VAL A CA 1
ATOM 716 C C . VAL A 1 86 ? -3.740 3.079 -0.160 1.00 88.25 86 VAL A C 1
ATOM 718 O O . VAL A 1 86 ? -3.660 2.801 1.030 1.00 88.25 86 VAL A O 1
ATOM 721 N N . SER A 1 87 ? -3.110 4.141 -0.668 1.00 87.06 87 SER A N 1
ATOM 722 C CA . SER A 1 87 ? -2.216 4.998 0.117 1.00 87.06 87 SER A CA 1
ATOM 723 C C . SER A 1 87 ? -2.799 5.500 1.447 1.00 87.06 87 SER A C 1
ATOM 725 O O . SER A 1 87 ? -2.042 5.516 2.415 1.00 87.06 87 SER A O 1
ATOM 727 N N . PRO A 1 88 ? -4.110 5.810 1.587 1.00 85.62 88 PRO A N 1
ATOM 728 C CA . PRO A 1 88 ? -4.660 6.255 2.870 1.00 85.62 88 PRO A CA 1
ATOM 729 C C . PRO A 1 88 ? -4.648 5.182 3.968 1.00 85.62 88 PRO A C 1
ATOM 731 O O . PRO A 1 88 ? -4.808 5.516 5.139 1.00 85.62 88 PRO A O 1
ATOM 734 N N . VAL A 1 89 ? -4.511 3.904 3.598 1.00 85.44 89 VAL A N 1
ATOM 735 C CA . VAL A 1 89 ? -4.516 2.767 4.532 1.00 85.44 89 VAL A CA 1
ATOM 736 C C . VAL A 1 89 ? -3.137 2.127 4.713 1.00 85.44 89 VAL A C 1
ATOM 738 O O . VAL A 1 89 ? -3.005 1.213 5.525 1.00 85.44 89 VAL A O 1
ATOM 741 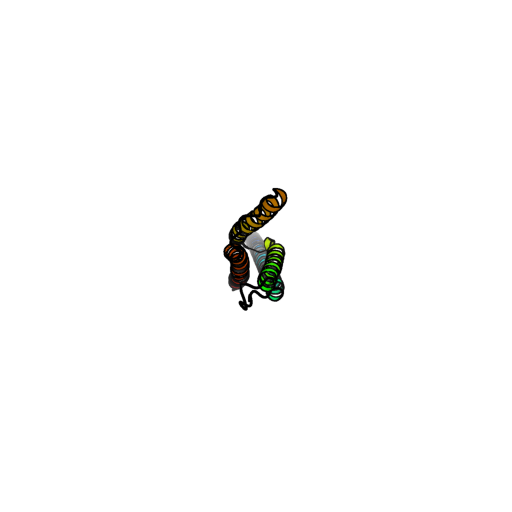N N . LEU A 1 90 ? -2.119 2.597 3.985 1.00 84.56 90 LEU A N 1
ATOM 742 C CA . LEU A 1 90 ? -0.738 2.134 4.119 1.00 84.56 90 LEU A CA 1
ATOM 743 C C . LEU A 1 90 ? 0.010 2.895 5.219 1.00 84.56 90 LEU A C 1
ATOM 745 O O . LEU A 1 90 ? -0.309 4.036 5.556 1.00 84.56 90 LEU A O 1
ATOM 749 N N . LEU A 1 91 ? 1.052 2.265 5.760 1.00 83.88 91 LEU A N 1
ATOM 750 C CA . LEU A 1 91 ? 1.965 2.908 6.701 1.00 83.88 91 LEU A CA 1
ATOM 751 C C . LEU A 1 91 ? 2.801 3.995 6.006 1.00 83.88 91 LEU A C 1
ATOM 753 O O . LEU A 1 91 ? 3.313 3.801 4.905 1.00 83.88 91 LEU A O 1
ATOM 757 N N . GLN A 1 92 ? 3.018 5.120 6.694 1.00 86.12 92 GLN A N 1
ATOM 758 C CA . GLN A 1 92 ? 3.778 6.261 6.166 1.00 86.12 92 GLN A CA 1
ATOM 759 C C . GLN A 1 92 ? 5.192 5.873 5.696 1.00 86.12 92 GLN A C 1
ATOM 761 O O . GLN A 1 92 ? 5.619 6.282 4.620 1.00 86.12 92 GLN A O 1
ATOM 766 N N . ASN A 1 93 ? 5.891 5.027 6.459 1.00 87.81 93 ASN A N 1
ATOM 767 C CA . ASN A 1 93 ? 7.242 4.570 6.117 1.00 87.81 93 ASN A CA 1
ATOM 768 C C . ASN A 1 93 ? 7.276 3.763 4.807 1.00 87.81 93 ASN A C 1
ATOM 770 O O . ASN A 1 93 ? 8.265 3.799 4.078 1.00 87.81 93 ASN A O 1
ATOM 774 N N . ASP A 1 94 ? 6.206 3.026 4.503 1.00 88.94 94 ASP A N 1
ATOM 775 C CA . ASP A 1 94 ? 6.105 2.254 3.265 1.00 88.94 94 ASP A CA 1
ATOM 776 C C . ASP A 1 94 ? 5.864 3.181 2.064 1.00 88.94 94 ASP A C 1
ATOM 778 O O . ASP A 1 94 ? 6.465 3.001 1.003 1.00 88.94 94 ASP A O 1
ATOM 782 N N . LEU A 1 95 ? 5.062 4.236 2.250 1.00 88.00 95 LEU A N 1
ATOM 783 C CA . LEU A 1 95 ? 4.864 5.281 1.243 1.00 88.00 95 LEU A CA 1
ATOM 784 C C . LEU A 1 95 ? 6.157 6.051 0.946 1.00 88.00 95 LEU A C 1
ATOM 786 O O . LEU A 1 95 ? 6.424 6.373 -0.211 1.00 88.00 95 LEU A O 1
ATOM 790 N N . GLU A 1 96 ? 6.985 6.319 1.957 1.00 89.19 96 GLU A N 1
ATOM 791 C CA . GLU A 1 96 ? 8.286 6.976 1.774 1.00 89.19 96 GLU A CA 1
ATOM 792 C C . GLU A 1 96 ? 9.242 6.141 0.918 1.00 89.19 96 GLU A C 1
ATOM 794 O O . GLU A 1 96 ? 9.834 6.670 -0.026 1.00 89.19 96 GLU A O 1
ATOM 799 N N . LYS A 1 97 ? 9.334 4.827 1.170 1.00 88.00 97 LYS A N 1
ATOM 800 C CA . LYS A 1 97 ? 10.131 3.909 0.335 1.00 88.00 97 LYS A CA 1
ATOM 801 C C . LYS A 1 97 ? 9.694 3.956 -1.131 1.00 88.00 97 LYS A C 1
ATOM 803 O O . LYS A 1 97 ? 10.530 4.060 -2.028 1.00 88.00 97 LYS A O 1
ATOM 808 N N . LEU A 1 98 ? 8.385 3.929 -1.377 1.00 87.88 98 LEU A N 1
ATOM 809 C CA . LEU A 1 98 ? 7.821 3.988 -2.727 1.00 87.88 98 LEU A CA 1
ATOM 810 C C . LEU A 1 98 ? 8.035 5.351 -3.391 1.00 87.88 98 LEU A C 1
ATOM 812 O O . LEU A 1 98 ? 8.288 5.411 -4.594 1.00 87.88 98 LEU A O 1
ATOM 816 N N . ASN A 1 99 ? 7.980 6.442 -2.627 1.00 88.00 99 ASN A N 1
ATOM 817 C CA . ASN A 1 99 ? 8.260 7.779 -3.140 1.00 88.00 99 ASN A CA 1
ATOM 818 C C . ASN A 1 99 ? 9.711 7.922 -3.601 1.00 88.00 99 ASN A C 1
ATOM 820 O O . ASN A 1 99 ? 9.931 8.450 -4.687 1.00 88.00 99 ASN A O 1
ATOM 824 N N . ILE A 1 100 ? 10.682 7.392 -2.850 1.00 87.62 100 ILE A N 1
ATOM 825 C CA . ILE A 1 100 ? 12.101 7.410 -3.246 1.00 87.62 100 ILE A CA 1
ATOM 826 C C . ILE A 1 100 ? 12.300 6.694 -4.592 1.00 87.62 100 ILE A C 1
ATOM 828 O O . ILE A 1 100 ? 12.940 7.230 -5.500 1.00 87.62 100 ILE A O 1
ATOM 832 N N . LEU A 1 101 ? 11.703 5.509 -4.757 1.00 86.19 101 LEU A N 1
ATOM 833 C CA . LEU A 1 101 ? 11.770 4.751 -6.013 1.00 86.19 101 LEU A CA 1
ATOM 834 C C . LEU A 1 101 ? 11.070 5.489 -7.169 1.00 86.19 101 LEU A C 1
ATOM 836 O O . LEU A 1 101 ? 11.598 5.561 -8.280 1.00 86.19 101 LEU A O 1
ATOM 840 N N . ASN A 1 102 ? 9.913 6.101 -6.908 1.00 84.31 102 ASN A N 1
ATOM 841 C CA . ASN A 1 102 ? 9.173 6.878 -7.902 1.00 84.31 102 ASN A CA 1
ATOM 842 C C . ASN A 1 102 ? 9.912 8.166 -8.316 1.00 84.31 102 ASN A C 1
ATOM 844 O O . ASN A 1 102 ? 9.885 8.543 -9.486 1.00 84.31 102 ASN A O 1
ATOM 848 N N . GLU A 1 103 ? 10.600 8.844 -7.396 1.00 81.62 103 GLU A N 1
ATOM 849 C CA . GLU A 1 103 ? 11.436 10.003 -7.723 1.00 81.62 103 GLU A CA 1
ATOM 850 C C . GLU A 1 103 ? 12.616 9.625 -8.618 1.00 81.62 103 GLU A C 1
ATOM 852 O O . GLU A 1 103 ? 12.929 10.360 -9.557 1.00 81.62 103 GLU A O 1
ATOM 857 N N . ASN A 1 104 ? 13.246 8.475 -8.365 1.00 74.56 104 ASN A N 1
ATOM 858 C CA . ASN A 1 104 ? 14.311 7.958 -9.220 1.00 74.56 104 ASN A CA 1
ATOM 859 C C . ASN A 1 104 ? 13.794 7.683 -10.640 1.00 74.56 104 ASN A C 1
ATOM 861 O O . ASN A 1 104 ? 14.418 8.119 -11.605 1.00 74.56 104 ASN A O 1
ATOM 865 N N . TYR A 1 105 ? 12.605 7.089 -10.777 1.00 76.00 105 TYR A N 1
ATOM 866 C CA . TYR A 1 105 ? 11.934 6.924 -12.071 1.00 76.00 105 TYR A CA 1
ATOM 867 C C . TYR A 1 105 ? 11.644 8.264 -12.776 1.00 76.00 105 TYR A C 1
ATOM 869 O O . TYR A 1 105 ? 11.984 8.447 -13.947 1.00 76.00 105 TYR A O 1
ATOM 877 N N . ILE A 1 106 ? 11.065 9.242 -12.068 1.00 76.75 106 ILE A N 1
ATOM 878 C CA . ILE A 1 106 ? 10.739 10.562 -12.638 1.00 76.75 106 ILE A CA 1
ATOM 879 C C . ILE A 1 106 ? 12.002 11.295 -13.107 1.00 76.75 106 ILE A C 1
ATOM 881 O O . ILE A 1 106 ? 11.965 11.978 -14.135 1.00 76.75 106 ILE A O 1
ATOM 885 N N . LYS A 1 107 ? 13.120 11.166 -12.380 1.00 75.25 107 LYS A N 1
ATOM 886 C CA . LYS A 1 107 ? 14.414 11.733 -12.788 1.00 75.25 107 LYS A CA 1
ATOM 887 C C . LYS A 1 107 ? 14.875 11.157 -14.127 1.00 75.25 107 LYS A C 1
ATOM 889 O O . LYS A 1 107 ? 15.273 11.938 -14.987 1.00 75.25 107 LYS A O 1
ATOM 894 N N . VAL A 1 108 ? 14.752 9.841 -14.325 1.00 71.56 108 VAL A N 1
ATOM 895 C CA . VAL A 1 108 ? 15.124 9.176 -15.586 1.00 71.56 108 VAL A CA 1
ATOM 896 C C . VAL A 1 108 ? 14.269 9.672 -16.757 1.00 71.56 108 VAL A C 1
ATOM 898 O O . VAL A 1 108 ? 14.822 10.064 -17.783 1.00 71.56 108 VAL A O 1
ATOM 901 N N . ILE A 1 109 ? 12.943 9.774 -16.597 1.00 70.94 109 ILE A N 1
ATOM 902 C CA . ILE A 1 109 ? 12.066 10.313 -17.658 1.00 70.94 109 ILE A CA 1
ATOM 903 C C . ILE A 1 109 ? 12.402 11.770 -17.979 1.00 70.94 109 ILE A C 1
ATOM 905 O O . ILE A 1 109 ? 12.503 12.149 -19.145 1.00 70.94 109 ILE A O 1
ATOM 909 N N . ARG A 1 110 ? 12.546 12.617 -16.949 1.00 71.38 110 ARG A N 1
ATOM 910 C CA . ARG A 1 110 ? 12.858 14.043 -17.142 1.00 71.38 110 ARG A CA 1
ATOM 911 C C . ARG A 1 110 ? 14.172 14.226 -17.882 1.00 71.38 110 ARG A C 1
ATOM 913 O O . ARG A 1 110 ? 14.277 15.120 -18.714 1.00 71.38 110 ARG A O 1
ATOM 920 N N . TRP A 1 111 ? 15.153 13.388 -17.579 1.00 68.50 111 TRP A N 1
ATOM 921 C CA . TRP A 1 111 ? 16.433 13.395 -18.259 1.00 68.50 111 TRP A CA 1
ATOM 922 C C 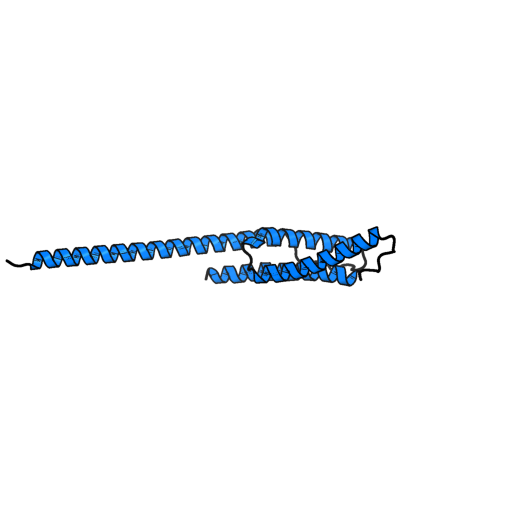. TRP A 1 111 ? 16.294 13.024 -19.742 1.00 68.50 111 TRP A C 1
ATOM 924 O O . TRP A 1 111 ? 16.714 13.811 -20.586 1.00 68.50 111 TRP A O 1
ATOM 934 N N . GLN A 1 112 ? 15.597 11.926 -20.063 1.00 66.06 112 GLN A N 1
ATOM 935 C CA . GLN A 1 112 ? 15.321 11.514 -21.450 1.00 66.06 112 GLN A CA 1
ATOM 936 C C . GLN A 1 112 ? 14.585 12.606 -22.243 1.00 66.06 112 GLN A C 1
ATOM 938 O O . GLN A 1 112 ? 14.938 12.912 -23.382 1.00 66.06 112 GLN A O 1
ATOM 943 N N . TYR A 1 113 ? 13.580 13.234 -21.628 1.00 70.25 113 TYR A N 1
ATOM 944 C CA . TYR A 1 113 ? 12.828 14.329 -22.237 1.00 70.25 113 TYR A CA 1
ATOM 945 C C . TYR A 1 113 ? 13.713 15.558 -22.500 1.00 70.25 113 TYR A C 1
ATOM 947 O O . TYR A 1 113 ? 13.694 16.110 -23.600 1.00 70.25 113 TYR A O 1
ATOM 955 N N . ASN A 1 114 ? 14.534 15.964 -21.529 1.00 69.50 114 ASN A N 1
ATOM 956 C CA . ASN A 1 114 ? 15.432 17.112 -21.674 1.00 69.50 114 ASN A CA 1
ATOM 957 C C . ASN A 1 114 ? 16.523 16.879 -22.726 1.00 69.50 114 ASN A C 1
ATOM 959 O O . ASN A 1 1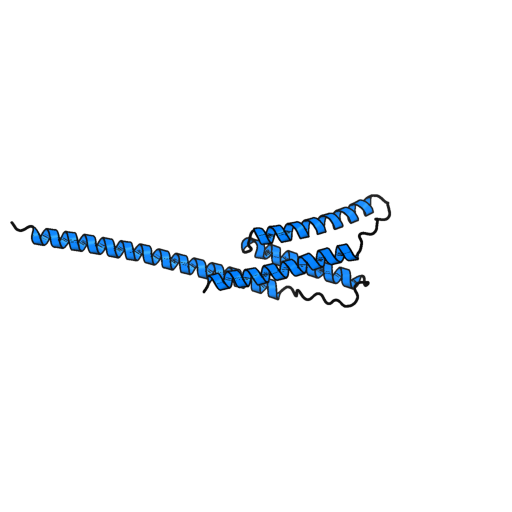14 ? 16.841 17.801 -23.477 1.00 69.50 114 ASN A O 1
ATOM 963 N N . GLU A 1 115 ? 17.075 15.667 -22.817 1.00 65.88 115 GLU A N 1
ATOM 964 C CA . GLU A 1 115 ? 18.031 15.338 -23.875 1.00 65.88 115 GLU A CA 1
ATOM 965 C C . GLU A 1 115 ? 17.365 15.378 -25.259 1.00 65.88 115 GLU A C 1
ATOM 967 O O . GLU A 1 115 ? 17.919 16.008 -26.162 1.00 65.88 115 GLU A O 1
ATOM 972 N N . SER A 1 116 ? 16.133 14.866 -25.404 1.00 62.72 116 SER A N 1
ATOM 973 C CA . SER A 1 116 ? 15.377 14.944 -26.669 1.00 62.72 116 SER A CA 1
ATOM 974 C C . SER A 1 116 ? 15.121 16.383 -27.149 1.00 62.72 116 SER A C 1
ATOM 976 O O . SER A 1 116 ? 15.153 16.654 -28.348 1.00 62.72 116 SER A O 1
ATOM 978 N N . LEU A 1 117 ? 14.931 17.328 -26.219 1.00 72.19 117 LEU A N 1
ATOM 979 C CA . LEU A 1 117 ? 14.756 18.753 -26.521 1.00 72.19 117 LEU A CA 1
ATOM 980 C C . LEU A 1 117 ? 16.070 19.463 -26.877 1.00 72.19 117 LEU A C 1
ATOM 982 O O . LEU A 1 117 ? 16.050 20.511 -27.519 1.00 72.19 117 LEU A O 1
ATOM 986 N N . SER A 1 118 ? 17.210 18.919 -26.449 1.00 72.50 118 SER A N 1
ATOM 987 C CA . SER A 1 118 ? 18.526 19.545 -26.612 1.00 72.50 118 SER A CA 1
ATOM 988 C C . SER A 1 118 ? 19.158 19.328 -27.993 1.00 72.50 118 SER A C 1
ATOM 990 O O . SER A 1 118 ? 20.200 19.915 -28.285 1.00 72.50 118 SER A O 1
ATOM 992 N N . GLY A 1 119 ? 18.559 18.476 -28.834 1.00 63.81 119 GLY A N 1
ATOM 993 C CA . GLY A 1 119 ? 19.083 18.120 -30.157 1.00 63.81 119 GLY A CA 1
ATOM 994 C C . GLY A 1 119 ? 20.378 17.298 -30.129 1.00 63.81 119 GLY A C 1
ATOM 995 O O . GLY A 1 119 ? 20.904 16.959 -31.187 1.00 63.81 119 GLY A O 1
ATOM 996 N N . LYS A 1 120 ? 20.899 16.971 -28.939 1.00 60.78 120 LYS A N 1
ATOM 997 C CA . LYS A 1 120 ? 21.955 15.975 -28.754 1.00 60.78 120 LYS A CA 1
ATOM 998 C C . LYS A 1 120 ? 21.311 14.598 -28.711 1.00 60.78 120 LYS A C 1
ATOM 1000 O O . LYS A 1 120 ? 20.259 14.433 -28.098 1.00 60.78 120 LYS A O 1
ATOM 1005 N N . GLU A 1 121 ? 21.942 13.627 -29.365 1.00 49.16 121 GLU A N 1
ATOM 1006 C CA . GLU A 1 121 ? 21.553 12.229 -29.210 1.00 49.16 121 GLU A CA 1
ATOM 1007 C C . GLU A 1 121 ? 21.647 11.907 -27.714 1.00 49.16 121 GLU A C 1
ATOM 1009 O O . GLU A 1 121 ? 22.705 12.166 -27.125 1.00 49.16 121 GLU A O 1
ATOM 1014 N N . PRO A 1 122 ? 20.543 11.478 -27.074 1.00 52.97 122 PRO A N 1
ATOM 1015 C CA . PRO A 1 122 ? 20.568 11.217 -25.657 1.00 52.97 122 PRO A CA 1
ATOM 1016 C C . PRO A 1 122 ? 21.685 10.225 -25.375 1.00 52.97 122 PRO A C 1
ATOM 1018 O O . PRO A 1 122 ? 21.813 9.214 -26.076 1.00 52.97 122 PRO A O 1
ATOM 1021 N N . SER A 1 123 ? 22.509 10.513 -24.368 1.00 53.91 123 SER A N 1
ATOM 1022 C CA . SER A 1 123 ? 23.384 9.456 -23.881 1.00 53.91 123 SER A CA 1
ATOM 1023 C C . SER A 1 123 ? 22.475 8.290 -23.479 1.00 53.91 123 SER A C 1
ATOM 1025 O O . SER A 1 123 ? 21.341 8.483 -23.043 1.00 53.91 123 SER A O 1
ATOM 1027 N N . GLY A 1 124 ? 22.865 7.050 -23.761 1.00 52.62 124 GLY A N 1
ATOM 1028 C CA . GLY A 1 124 ? 21.974 5.940 -23.443 1.00 52.62 124 GLY A CA 1
ATOM 1029 C C . GLY A 1 124 ? 21.745 5.930 -21.934 1.00 52.62 124 GLY A C 1
ATOM 1030 O O . GLY A 1 124 ? 22.677 5.606 -21.201 1.00 52.62 124 GLY A O 1
ATOM 1031 N N . VAL A 1 125 ? 20.526 6.233 -21.452 1.00 58.31 125 VAL A N 1
ATOM 1032 C CA . VAL A 1 125 ? 20.103 5.628 -20.181 1.00 58.31 125 VAL A CA 1
ATOM 1033 C C . VAL A 1 125 ? 20.360 4.154 -20.400 1.00 58.31 125 VAL A C 1
ATOM 1035 O O . VAL A 1 125 ? 19.866 3.599 -21.387 1.00 58.31 125 VAL A O 1
ATOM 1038 N N . ASN A 1 126 ? 21.165 3.533 -19.546 1.00 63.75 126 ASN A N 1
ATOM 1039 C CA . ASN A 1 126 ? 21.355 2.103 -19.628 1.00 63.75 126 ASN A CA 1
ATOM 1040 C C . ASN A 1 126 ? 19.954 1.483 -19.524 1.00 63.75 126 ASN A C 1
ATOM 1042 O O . ASN A 1 126 ? 19.334 1.536 -18.464 1.00 63.75 126 ASN A O 1
ATOM 1046 N N . ALA A 1 127 ? 19.404 0.987 -20.640 1.00 64.44 127 ALA A N 1
ATOM 1047 C CA . ALA A 1 127 ? 18.023 0.506 -20.700 1.00 64.44 127 ALA A CA 1
ATOM 1048 C C . ALA A 1 127 ? 17.780 -0.560 -19.621 1.00 64.44 127 ALA A C 1
ATOM 1050 O O . ALA A 1 127 ? 16.684 -0.682 -19.084 1.00 64.44 127 ALA A O 1
ATOM 1051 N N . HIS A 1 128 ? 18.851 -1.256 -19.239 1.00 71.12 128 HIS A N 1
ATOM 1052 C CA . HIS A 1 128 ? 18.905 -2.159 -18.110 1.00 71.12 128 HIS A CA 1
ATOM 1053 C C . HIS A 1 128 ? 18.631 -1.480 -16.756 1.00 71.12 128 HIS A C 1
ATOM 1055 O O . HIS A 1 128 ? 17.766 -1.944 -16.024 1.00 71.12 128 HIS A O 1
ATOM 1061 N N . GLU A 1 129 ? 19.300 -0.371 -16.427 1.00 74.12 129 GLU A N 1
ATOM 1062 C CA . GLU A 1 129 ? 19.091 0.373 -15.170 1.00 74.12 129 GLU A CA 1
ATOM 1063 C C . GLU A 1 129 ? 17.677 0.955 -15.081 1.00 74.12 129 GLU A C 1
ATOM 1065 O O . GLU A 1 129 ? 17.055 0.929 -14.019 1.00 74.12 129 GLU A O 1
ATOM 1070 N N . TYR A 1 130 ? 17.140 1.423 -16.212 1.00 75.44 130 TYR A N 1
ATOM 1071 C CA . TYR A 1 130 ? 15.756 1.883 -16.297 1.00 75.44 130 TYR A CA 1
ATOM 1072 C C . TYR A 1 130 ? 14.763 0.763 -15.966 1.00 75.44 130 TYR A C 1
ATOM 1074 O O . TYR A 1 130 ? 13.892 0.930 -15.112 1.00 75.44 130 TYR A O 1
ATOM 1082 N N . ILE A 1 131 ? 14.925 -0.394 -16.610 1.00 78.81 131 ILE A N 1
ATOM 1083 C CA . ILE A 1 131 ? 14.085 -1.571 -16.377 1.00 78.81 131 ILE A CA 1
ATOM 1084 C C . ILE A 1 131 ? 14.222 -2.052 -14.929 1.00 78.81 131 ILE A C 1
ATOM 1086 O O . ILE A 1 131 ? 13.205 -2.334 -14.302 1.00 78.81 131 ILE A O 1
ATOM 1090 N N . ILE A 1 132 ? 15.440 -2.106 -14.376 1.00 81.50 132 ILE A N 1
ATOM 1091 C CA . ILE A 1 132 ? 15.676 -2.499 -12.978 1.00 81.50 132 ILE A CA 1
ATOM 1092 C C . ILE A 1 132 ? 14.886 -1.597 -12.028 1.00 81.50 132 ILE A C 1
ATOM 1094 O O . ILE A 1 132 ? 14.156 -2.110 -11.188 1.00 81.50 132 ILE A O 1
ATOM 1098 N N . GLY A 1 133 ? 14.933 -0.274 -12.209 1.00 82.50 133 GLY A N 1
ATOM 1099 C CA . GLY A 1 133 ? 14.186 0.652 -11.353 1.00 82.50 133 GLY A CA 1
ATOM 1100 C C . GLY A 1 133 ? 12.666 0.437 -11.388 1.00 82.50 133 GLY A C 1
ATOM 1101 O O . GLY A 1 133 ? 11.997 0.544 -10.357 1.00 82.50 133 GLY A O 1
ATOM 1102 N N . LEU A 1 134 ? 12.107 0.090 -12.554 1.00 85.19 134 LEU A N 1
ATOM 1103 C CA . LEU A 1 134 ? 10.686 -0.252 -12.682 1.00 85.19 134 LEU A CA 1
ATOM 1104 C C . LEU A 1 134 ? 10.345 -1.556 -11.955 1.00 85.19 134 LEU A C 1
ATOM 1106 O O . LEU A 1 134 ? 9.336 -1.627 -11.251 1.00 85.19 134 LEU A O 1
ATOM 1110 N N . ILE A 1 135 ? 11.188 -2.577 -12.119 1.00 85.81 135 ILE A N 1
ATOM 1111 C CA . ILE A 1 135 ? 11.028 -3.882 -11.474 1.00 85.81 135 ILE A CA 1
ATOM 1112 C C . ILE A 1 135 ? 11.135 -3.742 -9.951 1.00 85.81 135 ILE A C 1
ATOM 1114 O O . ILE A 1 135 ? 10.294 -4.283 -9.234 1.00 85.81 135 ILE A O 1
ATOM 1118 N N . ASP A 1 136 ? 12.094 -2.962 -9.454 1.00 87.94 136 ASP A N 1
ATOM 1119 C CA . ASP A 1 136 ? 12.277 -2.703 -8.024 1.00 87.94 136 ASP A CA 1
ATOM 1120 C C . ASP A 1 136 ? 11.043 -2.045 -7.407 1.00 87.94 136 ASP A C 1
ATOM 1122 O O . ASP A 1 136 ? 10.603 -2.444 -6.327 1.00 87.94 136 ASP A O 1
ATOM 1126 N N . TYR A 1 137 ? 10.428 -1.084 -8.105 1.00 88.81 137 TYR A N 1
ATOM 1127 C CA . TYR A 1 137 ? 9.171 -0.485 -7.657 1.00 88.81 137 TYR A CA 1
ATOM 1128 C C . TYR A 1 137 ? 8.033 -1.510 -7.615 1.00 88.81 137 TYR A C 1
ATOM 1130 O O . TYR A 1 137 ? 7.288 -1.552 -6.638 1.00 88.81 137 TYR A O 1
ATOM 1138 N N . ILE A 1 138 ? 7.893 -2.345 -8.651 1.00 87.00 138 ILE A N 1
ATOM 1139 C CA . ILE A 1 138 ? 6.841 -3.371 -8.718 1.00 87.00 138 ILE A CA 1
ATOM 1140 C C . ILE A 1 138 ? 6.997 -4.379 -7.571 1.00 87.00 138 ILE A C 1
ATOM 1142 O O . ILE A 1 138 ? 6.023 -4.658 -6.868 1.00 87.00 138 ILE A O 1
ATOM 1146 N N . ASN A 1 139 ? 8.215 -4.872 -7.346 1.00 88.56 139 ASN A N 1
ATOM 1147 C CA . ASN A 1 139 ? 8.529 -5.831 -6.288 1.00 88.56 139 ASN A CA 1
ATOM 1148 C C . ASN A 1 139 ? 8.327 -5.226 -4.896 1.00 88.56 139 ASN A C 1
ATOM 1150 O O . ASN A 1 139 ? 7.654 -5.824 -4.058 1.00 88.56 139 ASN A O 1
ATOM 1154 N N . THR A 1 140 ? 8.841 -4.014 -4.667 1.00 90.00 140 THR A N 1
ATOM 1155 C CA . THR A 1 140 ? 8.678 -3.302 -3.388 1.00 90.00 140 THR A CA 1
ATOM 1156 C C . THR A 1 140 ? 7.207 -3.004 -3.112 1.00 90.00 140 THR A C 1
ATOM 1158 O O . THR A 1 140 ? 6.722 -3.205 -2.001 1.00 90.00 140 THR A O 1
ATOM 1161 N N . GLY A 1 141 ? 6.466 -2.569 -4.133 1.00 88.25 141 GLY A N 1
ATOM 1162 C CA . GLY A 1 141 ? 5.026 -2.362 -4.060 1.00 88.25 141 GLY A CA 1
ATOM 1163 C C . GLY A 1 141 ? 4.282 -3.628 -3.656 1.00 88.25 141 GLY A C 1
ATOM 1164 O O . GLY A 1 141 ? 3.437 -3.599 -2.763 1.00 88.25 141 GLY A O 1
ATOM 1165 N N . HIS A 1 142 ? 4.650 -4.757 -4.254 1.00 87.62 142 HIS A N 1
ATOM 1166 C CA . HIS A 1 142 ? 4.073 -6.046 -3.915 1.00 87.62 142 HIS A CA 1
ATOM 1167 C C . HIS A 1 142 ? 4.359 -6.495 -2.490 1.00 87.62 142 HIS A C 1
ATOM 1169 O O . HIS A 1 142 ? 3.434 -6.896 -1.778 1.00 87.62 142 HIS A O 1
ATOM 1175 N N . GLU A 1 143 ? 5.610 -6.385 -2.060 1.00 89.62 143 GLU A N 1
ATOM 1176 C CA . GLU A 1 143 ? 6.005 -6.706 -0.696 1.00 89.62 143 GLU A CA 1
ATOM 1177 C C . GLU A 1 143 ? 5.239 -5.848 0.322 1.00 89.62 143 GLU A C 1
ATOM 1179 O O . GLU A 1 143 ? 4.701 -6.374 1.297 1.00 89.62 143 GLU A O 1
ATOM 1184 N N . ILE A 1 144 ? 5.122 -4.540 0.076 1.00 90.25 144 ILE A N 1
ATOM 1185 C CA . ILE A 1 144 ? 4.403 -3.606 0.952 1.00 90.25 144 ILE A CA 1
ATOM 1186 C C . ILE A 1 144 ? 2.928 -3.982 1.073 1.00 90.25 144 ILE A C 1
ATOM 1188 O O . ILE A 1 144 ? 2.409 -4.047 2.190 1.00 90.25 144 ILE A O 1
ATOM 1192 N N . LEU A 1 145 ? 2.248 -4.244 -0.046 1.00 87.56 145 LEU A N 1
ATOM 1193 C CA . LEU A 1 145 ? 0.826 -4.596 -0.036 1.00 87.56 145 LEU A CA 1
ATOM 1194 C C . LEU A 1 145 ? 0.591 -5.908 0.720 1.00 87.56 145 LEU A C 1
ATOM 1196 O O . LEU A 1 145 ? -0.294 -5.980 1.575 1.00 87.56 145 LEU A O 1
ATOM 1200 N N . TYR A 1 146 ? 1.428 -6.916 0.472 1.00 88.19 146 TYR A N 1
ATOM 1201 C CA . TYR A 1 146 ? 1.359 -8.196 1.169 1.00 88.19 146 TYR A CA 1
ATOM 1202 C C . TYR A 1 146 ? 1.626 -8.052 2.677 1.00 88.19 146 TYR A C 1
ATOM 1204 O O . TYR A 1 146 ? 0.838 -8.523 3.501 1.00 88.19 146 TYR A O 1
ATOM 1212 N N . ASN A 1 147 ? 2.686 -7.338 3.062 1.00 89.19 147 ASN A N 1
ATOM 1213 C CA . ASN A 1 147 ? 3.040 -7.126 4.464 1.00 89.19 147 ASN A CA 1
ATOM 1214 C C . ASN A 1 147 ? 1.983 -6.309 5.217 1.00 89.19 147 ASN A C 1
ATOM 1216 O O . ASN A 1 147 ? 1.668 -6.639 6.361 1.00 89.19 147 ASN A O 1
ATOM 1220 N N . ASN A 1 148 ? 1.380 -5.294 4.588 1.00 87.06 148 ASN A N 1
ATOM 1221 C CA . ASN A 1 148 ? 0.295 -4.528 5.205 1.00 87.06 148 ASN A CA 1
ATOM 1222 C C . ASN A 1 148 ? -0.940 -5.406 5.452 1.00 87.06 148 ASN A C 1
ATOM 1224 O O . ASN A 1 148 ? -1.526 -5.321 6.530 1.00 87.06 148 ASN A O 1
ATOM 1228 N N . ILE A 1 149 ? -1.289 -6.321 4.535 1.00 87.94 149 ILE A N 1
ATOM 1229 C CA . ILE A 1 149 ? -2.349 -7.317 4.786 1.00 87.94 149 ILE A CA 1
ATOM 1230 C C . ILE A 1 149 ? -2.011 -8.169 6.017 1.00 87.94 149 ILE A C 1
ATOM 1232 O O . ILE A 1 149 ? -2.872 -8.369 6.875 1.00 87.94 149 ILE A O 1
ATOM 1236 N N . LEU A 1 150 ? -0.773 -8.662 6.134 1.00 88.62 150 LEU A N 1
ATOM 1237 C CA . LEU A 1 150 ? -0.354 -9.484 7.276 1.00 88.62 150 LEU A CA 1
ATOM 1238 C C . LEU A 1 150 ? -0.401 -8.716 8.603 1.00 88.62 150 LEU A C 1
ATOM 1240 O O . LEU A 1 150 ? -0.876 -9.251 9.605 1.00 88.62 150 LEU A O 1
ATOM 1244 N N . ILE A 1 151 ? 0.069 -7.467 8.617 1.00 87.62 151 ILE A N 1
ATOM 1245 C CA . ILE A 1 151 ? 0.044 -6.599 9.803 1.00 87.62 151 ILE A CA 1
ATOM 1246 C C . ILE A 1 151 ? -1.399 -6.323 10.229 1.00 87.62 151 ILE A C 1
ATOM 1248 O O . ILE A 1 151 ? -1.732 -6.463 11.406 1.00 87.62 151 ILE A O 1
ATOM 1252 N N . LEU A 1 152 ? -2.268 -5.976 9.278 1.00 86.00 152 LEU A N 1
ATOM 1253 C CA . LEU A 1 152 ? -3.677 -5.710 9.549 1.00 86.00 152 LEU A CA 1
ATOM 1254 C C . LEU A 1 152 ? -4.397 -6.961 10.069 1.00 86.00 152 LEU A C 1
ATOM 1256 O O . LEU A 1 152 ? -5.165 -6.854 11.021 1.00 86.00 152 LEU A O 1
ATOM 1260 N N . ARG A 1 153 ? -4.105 -8.149 9.520 1.00 87.00 153 ARG A N 1
ATOM 1261 C CA . ARG A 1 153 ? -4.658 -9.423 10.015 1.00 87.00 153 ARG A CA 1
ATOM 1262 C C . ARG A 1 153 ? -4.257 -9.718 11.457 1.00 87.00 153 ARG A C 1
ATOM 1264 O O . ARG A 1 153 ? -5.128 -10.054 12.247 1.00 87.00 153 ARG A O 1
ATOM 1271 N N . LYS A 1 154 ? -2.991 -9.503 11.830 1.00 86.88 154 LYS A N 1
ATOM 1272 C CA . LYS A 1 154 ? -2.548 -9.618 13.234 1.00 86.88 154 LYS A CA 1
ATOM 1273 C C . LYS A 1 154 ? -3.268 -8.647 14.169 1.00 86.88 154 LYS A C 1
ATOM 1275 O O . LYS A 1 154 ? -3.366 -8.907 15.355 1.00 86.88 154 LYS A O 1
ATOM 1280 N N . GLY A 1 155 ? -3.756 -7.517 13.656 1.00 75.00 155 GLY A N 1
ATOM 1281 C CA . GLY A 1 155 ? -4.553 -6.565 14.430 1.00 75.00 155 GLY A CA 1
ATOM 1282 C C . GLY A 1 155 ? -5.995 -7.011 14.710 1.00 75.00 155 GLY A C 1
ATOM 1283 O O . GLY A 1 155 ? -6.686 -6.311 15.454 1.00 75.00 155 GLY A O 1
ATOM 1284 N N . LEU A 1 156 ? -6.447 -8.110 14.091 1.00 80.12 156 LEU A N 1
ATOM 1285 C CA . LEU A 1 156 ? -7.754 -8.742 14.309 1.00 80.12 156 LEU A CA 1
ATOM 1286 C C . LEU A 1 156 ? -7.698 -9.935 15.279 1.00 80.12 156 LEU A C 1
ATOM 1288 O O . LEU A 1 156 ? -8.755 -10.328 15.772 1.00 80.12 156 LEU A O 1
ATOM 1292 N N . GLU A 1 157 ? -6.511 -10.511 15.492 1.00 73.69 157 GLU A N 1
ATOM 1293 C CA . GLU A 1 157 ? -6.233 -11.612 16.433 1.00 73.69 157 GLU A CA 1
ATOM 1294 C C . GLU A 1 157 ? -6.076 -11.093 17.871 1.00 73.69 157 GLU A C 1
ATOM 1296 O O . GLU A 1 157 ? -6.574 -11.783 18.789 1.00 73.69 157 GLU A O 1
#

Foldseek 3Di:
DDCVVVVVVVVVVVVVVVVVVVVVVVVVVVVVLVVLLVVLVVLLVLLVVLLVVADLDQDPPDPPDPVSLVSLVVSLVSLVVSCVSSVVLFDPVLVVVLVVLVVVLVVVVVLVVVCVVVPHDRDDPPSVVNSVSSNVSSVSSNVRSVVSSVVSVVVND

Sequence (157 aa):
MSYLPLIIRFISLLTALSVAFFGYKFSRNIEKEKAKTAYINYAIQTIMDEYKNYDPNIFLESQNNSDYIKSVEKKFQECRRAIMRVSPVLLQNDLEKLNILNENYIKVIRWQYNESLSGKEPSGVNAHEYIIGLIDYINTGHEILYNNILILRKGLE

Radius of gyration: 28.54 Å; chains: 1; bounding box: 58×33×95 Å

Secondary structure (DSSP, 8-state):
---HHHHHHHHHHHHHHHHHHHHHHHHHHHHHHHHHHHHHHHHHHHHHHHHHHS------S-TTSHHHHHHHHHHHHHHHHHHHHHGGGS-HHHHHHHHHHHHHHHHHHHHHHHHHHTTSPPP---HHHHHHHHHHHHHHHHHHHHHHHHHHHHTT-

Organism: NCBI:txid431306

pLDDT: mean 79.79, std 10.56, range [49.16, 92.56]